Protein AF-A0A7X7B3P4-F1 (afdb_monomer_lite)

Secondary structure (DSSP, 8-state):
---GGGSPP-HHHHHHH--HHHHHHHTTS-HHHHHHHHHHHHHHHHHHHHH-SS--HHHHHHHHHHHHHTTGGGGTS---HHHHHHHHHHHHHHTT---GGGGSHHHHHHHHHHHHHHHHHHHTTTTTT-HHHHHHHHHTTS-HHHHTTTS---HHHHHHHHHHHHHHHH-

Foldseek 3Di:
DDDLPPDDQPVVLCVVQHDPVLVVQLVLADSSVLVLLSQLLVQLLVVCVVPPPDDDPVVSSLLSSLSNLLQSLCSVPVDDPVLVVVVVVVCVVQVPDDDPCCPPVSVCSVQCSLVSSLVVCVVVCVPVVDPVSSVLSNCLVDDLVVSCVVDPDDPVSSVSSVSSNVSSVVD

pLDDT: mean 83.54, std 18.02, range [37.28, 98.38]

Structure (mmCIF, N/CA/C/O backbone):
data_AF-A0A7X7B3P4-F1
#
_entry.id   AF-A0A7X7B3P4-F1
#
loop_
_atom_site.group_PDB
_atom_site.id
_atom_site.type_symbol
_atom_site.label_atom_id
_atom_site.label_alt_id
_atom_site.label_comp_id
_atom_site.label_asym_id
_atom_site.label_entity_id
_atom_site.label_seq_id
_atom_site.pdbx_PDB_ins_code
_atom_site.Cartn_x
_atom_site.Cartn_y
_atom_site.Cartn_z
_atom_site.occupancy
_atom_site.B_iso_or_equiv
_atom_site.auth_seq_id
_atom_site.auth_comp_id
_atom_site.auth_asym_id
_atom_site.auth_atom_id
_atom_site.pdbx_PDB_model_num
ATOM 1 N N . MET A 1 1 ? 17.533 -15.229 9.758 1.00 37.28 1 MET A N 1
ATOM 2 C CA . MET A 1 1 ? 16.346 -15.585 8.951 1.00 37.28 1 MET A CA 1
ATOM 3 C C . MET A 1 1 ? 15.299 -16.173 9.892 1.00 37.28 1 MET A C 1
ATOM 5 O O . MET A 1 1 ? 15.258 -17.379 10.093 1.00 37.28 1 MET A O 1
ATOM 9 N N . VAL A 1 2 ? 14.534 -15.322 10.581 1.00 40.44 2 VAL A N 1
ATOM 10 C CA . VAL A 1 2 ? 13.534 -15.779 11.559 1.00 40.44 2 VAL A CA 1
ATOM 11 C C . VAL A 1 2 ? 12.220 -16.017 10.818 1.00 40.44 2 VAL A C 1
ATOM 13 O O . VAL A 1 2 ? 11.491 -15.086 10.518 1.00 40.44 2 VAL A O 1
ATOM 16 N N . SER A 1 3 ? 11.985 -17.272 10.435 1.00 40.34 3 SER A N 1
ATOM 17 C CA . SER A 1 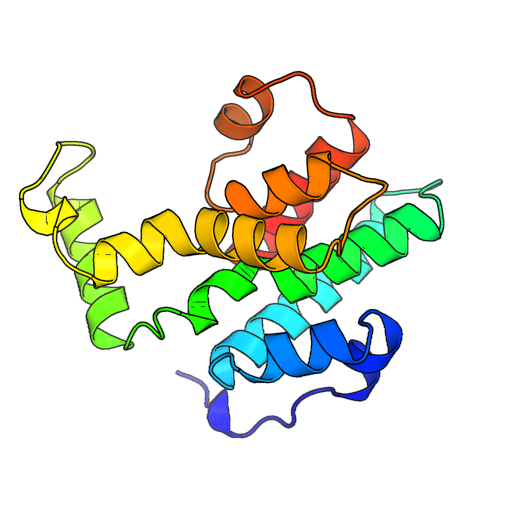3 ? 10.709 -17.994 10.559 1.00 40.34 3 SER A CA 1
ATOM 18 C C . SER A 1 3 ? 9.381 -17.188 10.493 1.00 40.34 3 SER A C 1
ATOM 20 O O . SER A 1 3 ? 8.491 -17.387 11.322 1.00 40.34 3 SER A O 1
ATOM 22 N N . TYR A 1 4 ? 9.170 -16.337 9.482 1.00 48.56 4 TYR A N 1
ATOM 23 C CA . TYR A 1 4 ? 7.862 -15.692 9.241 1.00 48.56 4 TYR A CA 1
ATOM 24 C C . TYR A 1 4 ? 6.739 -16.698 8.916 1.00 48.56 4 TYR A C 1
ATOM 26 O O . TYR A 1 4 ? 5.559 -16.403 9.093 1.00 48.56 4 TYR A O 1
ATOM 34 N N . ASN A 1 5 ? 7.091 -17.922 8.508 1.00 48.78 5 ASN A N 1
ATOM 35 C CA . ASN A 1 5 ? 6.136 -18.954 8.094 1.00 48.78 5 ASN A CA 1
ATOM 36 C C . ASN A 1 5 ? 5.188 -19.446 9.208 1.00 48.78 5 ASN A C 1
ATOM 38 O O . ASN A 1 5 ? 4.143 -20.022 8.891 1.00 48.78 5 ASN A O 1
ATOM 42 N N . PHE A 1 6 ? 5.493 -19.194 10.486 1.00 52.06 6 PHE A N 1
ATOM 43 C CA . PHE A 1 6 ? 4.760 -19.775 11.622 1.00 52.06 6 PHE A CA 1
ATOM 44 C C . PHE A 1 6 ? 3.834 -18.805 12.371 1.00 52.06 6 PHE A C 1
ATOM 46 O O . PHE A 1 6 ? 3.061 -19.252 13.215 1.00 52.06 6 PHE A O 1
ATOM 53 N N . LYS A 1 7 ? 3.843 -17.500 12.063 1.00 62.47 7 LYS A N 1
ATOM 54 C CA . LYS A 1 7 ? 2.936 -16.540 12.715 1.00 62.47 7 LYS A CA 1
ATOM 55 C C . LYS A 1 7 ? 1.540 -16.620 12.081 1.00 62.47 7 LYS A C 1
ATOM 57 O O . LYS A 1 7 ? 1.417 -16.759 10.859 1.00 62.47 7 LYS A O 1
ATOM 62 N N . SER A 1 8 ? 0.492 -16.586 12.902 1.00 74.00 8 SER A N 1
ATOM 63 C CA . SER A 1 8 ? -0.890 -16.521 12.416 1.00 74.00 8 SER A CA 1
ATOM 64 C C . SER A 1 8 ? -1.145 -15.179 11.722 1.00 74.00 8 SER A C 1
ATOM 66 O O . SER A 1 8 ? -0.579 -14.150 12.098 1.00 74.00 8 SER A O 1
ATOM 68 N N . ILE A 1 9 ? -1.963 -15.203 10.668 1.00 80.50 9 ILE A N 1
ATOM 69 C CA . ILE A 1 9 ? -2.430 -13.989 9.991 1.00 80.50 9 ILE A CA 1
ATOM 70 C C . ILE A 1 9 ? -3.431 -13.296 10.920 1.00 80.50 9 ILE A C 1
ATOM 72 O O . ILE A 1 9 ? -4.309 -13.946 11.487 1.00 80.50 9 ILE A O 1
ATOM 76 N N . ASP A 1 10 ? -3.300 -11.981 11.084 1.00 87.56 10 ASP A N 1
ATOM 77 C CA . ASP A 1 10 ? -4.220 -11.181 11.895 1.00 87.56 10 ASP A CA 1
ATOM 78 C C . ASP A 1 10 ? -5.467 -10.805 11.083 1.00 87.56 10 ASP A C 1
ATOM 80 O O . ASP A 1 10 ? -5.618 -9.677 10.616 1.00 87.56 10 ASP A O 1
ATOM 84 N N . ILE A 1 11 ? -6.347 -11.787 10.886 1.00 87.31 11 ILE A N 1
ATOM 85 C CA . ILE A 1 11 ? -7.577 -11.641 10.093 1.00 87.31 11 ILE A CA 1
ATOM 86 C C . ILE A 1 11 ? -8.472 -10.521 10.638 1.00 87.31 11 ILE A C 1
ATOM 88 O O . ILE A 1 11 ? -8.996 -9.727 9.863 1.00 87.31 11 ILE A O 1
ATOM 92 N N . LYS A 1 12 ? -8.557 -10.366 11.967 1.00 93.00 12 LYS A N 1
ATOM 93 C CA . LYS A 1 12 ? -9.354 -9.301 12.599 1.00 93.00 12 LYS A CA 1
ATOM 94 C C . LYS A 1 12 ? -8.882 -7.906 12.198 1.00 93.00 12 LYS A C 1
ATOM 96 O O . LYS A 1 12 ? -9.684 -6.977 12.122 1.00 93.00 12 LYS A O 1
ATOM 101 N N . PHE A 1 13 ? -7.579 -7.736 11.970 1.00 95.88 13 PHE A N 1
ATOM 102 C CA . PHE A 1 13 ? -7.049 -6.474 11.472 1.00 95.88 13 PHE A CA 1
ATOM 103 C C . PHE A 1 13 ? -7.473 -6.220 10.021 1.00 95.88 13 PHE A C 1
ATOM 105 O O . PHE A 1 13 ? -7.847 -5.096 9.707 1.00 95.88 13 PHE A O 1
ATOM 112 N N . LEU A 1 14 ? -7.480 -7.244 9.162 1.00 96.25 14 LEU A N 1
ATOM 113 C CA . LEU A 1 14 ? -7.955 -7.116 7.779 1.00 96.25 14 LEU A CA 1
ATOM 114 C C . LEU A 1 14 ? -9.440 -6.742 7.734 1.00 96.25 14 LEU A C 1
ATOM 116 O O . LEU A 1 14 ? -9.797 -5.743 7.119 1.00 96.25 14 LEU A O 1
ATOM 120 N N . GLU A 1 15 ? -10.284 -7.482 8.456 1.00 95.88 15 GLU A N 1
ATOM 121 C CA . GLU A 1 15 ? -11.742 -7.279 8.517 1.00 95.88 15 GLU A CA 1
ATOM 122 C C . GLU A 1 15 ? -12.149 -5.892 9.020 1.00 95.88 15 GLU A C 1
ATOM 124 O O . GLU A 1 15 ? -13.241 -5.412 8.724 1.00 95.88 15 GLU A O 1
ATOM 129 N N . LYS A 1 16 ? -11.269 -5.223 9.771 1.00 96.81 16 LYS A N 1
ATOM 130 C CA . LYS A 1 16 ? -11.514 -3.867 10.258 1.00 96.81 16 LYS A CA 1
ATOM 131 C C . LYS A 1 16 ? -11.413 -2.801 9.163 1.00 96.81 16 LYS A C 1
ATOM 133 O O . LYS A 1 16 ? -12.082 -1.778 9.276 1.00 96.81 16 LYS A O 1
ATOM 138 N N . PHE A 1 17 ? -10.558 -3.004 8.161 1.00 97.50 17 PHE A N 1
ATOM 139 C CA . PHE A 1 17 ? -10.200 -1.971 7.177 1.00 97.50 17 PHE A CA 1
ATOM 140 C C . PHE A 1 17 ? -10.550 -2.350 5.736 1.00 97.50 17 PHE A C 1
ATOM 142 O O . PHE A 1 17 ? -10.643 -1.473 4.876 1.00 97.50 17 PHE A O 1
ATOM 149 N N . LEU A 1 18 ? -10.729 -3.640 5.462 1.00 97.62 18 LEU A N 1
ATOM 150 C CA . LEU A 1 18 ? -10.978 -4.175 4.133 1.00 97.62 18 LEU A CA 1
ATOM 151 C C . LEU A 1 18 ? -12.406 -4.708 4.014 1.00 97.62 18 LEU A C 1
ATOM 153 O O . LEU A 1 18 ? -12.964 -5.312 4.927 1.00 97.62 18 LEU A O 1
ATOM 157 N N . THR A 1 19 ? -12.982 -4.516 2.836 1.00 95.94 19 THR A N 1
ATOM 158 C CA . THR A 1 19 ? -14.208 -5.187 2.401 1.00 95.94 19 T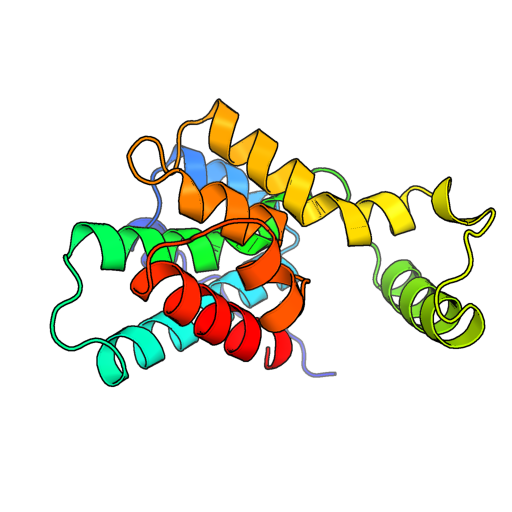HR A CA 1
ATOM 159 C C . THR A 1 19 ? -13.936 -6.658 2.097 1.00 95.94 19 THR A C 1
ATOM 161 O O . THR A 1 19 ? -12.804 -7.052 1.824 1.00 95.94 19 THR A O 1
ATOM 164 N N . GLN A 1 20 ? -14.987 -7.476 2.039 1.00 94.19 20 GLN A N 1
ATOM 165 C CA . GLN A 1 20 ? -14.853 -8.901 1.711 1.00 94.19 20 GLN A CA 1
ATOM 166 C C . GLN A 1 20 ? -14.183 -9.148 0.347 1.00 94.19 20 GLN A C 1
ATOM 168 O O . GLN A 1 20 ? -13.373 -10.060 0.212 1.00 94.19 20 GLN A O 1
ATOM 173 N N . SER A 1 21 ? -14.446 -8.303 -0.656 1.00 92.62 21 SER A N 1
ATOM 174 C CA . SER A 1 21 ? -13.770 -8.383 -1.959 1.00 92.62 21 SER A CA 1
ATOM 175 C C . SER A 1 21 ? -12.275 -8.070 -1.880 1.00 92.62 21 SER A C 1
ATOM 177 O O . SER A 1 21 ? -11.482 -8.698 -2.575 1.00 92.62 21 SER A O 1
ATOM 179 N N . GLU A 1 22 ? -11.880 -7.115 -1.038 1.00 96.69 22 GLU A N 1
ATOM 180 C CA . GLU A 1 22 ? -10.474 -6.748 -0.837 1.00 96.69 22 GLU A CA 1
ATOM 181 C C . GLU A 1 22 ? -9.735 -7.822 -0.026 1.00 96.69 22 GLU A C 1
ATOM 183 O O . GLU A 1 22 ? -8.599 -8.156 -0.359 1.00 96.69 22 GLU A O 1
ATOM 188 N N . ILE A 1 23 ? -10.396 -8.423 0.972 1.00 96.12 23 ILE A N 1
ATOM 189 C CA . ILE A 1 23 ? -9.871 -9.568 1.733 1.00 96.12 23 ILE A CA 1
ATOM 190 C C . ILE A 1 23 ? -9.639 -10.758 0.800 1.00 96.12 23 ILE A C 1
ATOM 192 O O . ILE A 1 23 ? -8.534 -11.289 0.733 1.00 96.12 23 ILE A O 1
ATOM 196 N N . TYR A 1 24 ? -10.636 -11.111 -0.012 1.00 93.38 24 TYR A N 1
ATOM 197 C CA . TYR A 1 24 ? -10.507 -12.197 -0.984 1.00 93.38 24 TYR A CA 1
ATOM 198 C C . TYR A 1 24 ? -9.341 -11.990 -1.969 1.00 93.38 24 TYR A C 1
ATOM 200 O O . TYR A 1 24 ? -8.750 -12.954 -2.459 1.00 93.38 24 TYR A O 1
ATOM 208 N N . LEU A 1 25 ? -8.997 -10.739 -2.288 1.00 92.94 25 LEU A N 1
ATOM 209 C CA . LEU A 1 25 ? -7.848 -10.428 -3.135 1.00 92.94 25 LEU A CA 1
ATOM 210 C C . LEU A 1 25 ? -6.524 -10.528 -2.380 1.00 92.94 25 LEU A C 1
ATOM 212 O O . LEU A 1 25 ? -5.606 -11.181 -2.875 1.00 92.94 25 LEU A O 1
ATOM 216 N N . ILE A 1 26 ? -6.410 -9.902 -1.207 1.00 94.88 26 ILE A N 1
ATOM 217 C CA . ILE A 1 26 ? -5.148 -9.856 -0.456 1.00 94.88 26 ILE A CA 1
ATOM 218 C C . ILE A 1 26 ? -4.727 -11.243 0.049 1.00 94.88 26 ILE A C 1
ATOM 220 O O . ILE A 1 26 ? -3.537 -11.538 0.123 1.00 94.88 26 ILE A O 1
ATOM 224 N N . GLU A 1 27 ? -5.682 -12.142 0.299 1.00 93.56 27 GLU A N 1
ATOM 225 C CA . GLU A 1 27 ? -5.414 -13.538 0.670 1.00 93.56 27 GLU A CA 1
ATOM 226 C C . GLU A 1 27 ? -4.762 -14.365 -0.450 1.00 93.56 27 GLU A C 1
ATOM 228 O O . GLU A 1 27 ? -4.221 -15.438 -0.185 1.00 93.56 27 GLU A O 1
ATOM 233 N N . LYS A 1 28 ? -4.748 -13.862 -1.693 1.00 92.38 28 LYS A N 1
ATOM 234 C CA . LYS A 1 28 ? -4.017 -14.486 -2.809 1.00 92.38 28 LYS A CA 1
ATOM 235 C C . LYS A 1 28 ? -2.514 -14.208 -2.769 1.00 92.38 28 LYS A C 1
ATOM 237 O O . LYS A 1 28 ? -1.765 -14.841 -3.514 1.00 92.38 28 LYS A O 1
ATOM 242 N N . LEU A 1 29 ? -2.055 -13.270 -1.936 1.00 91.38 29 LEU A N 1
ATOM 243 C CA . LEU A 1 29 ? -0.628 -13.039 -1.725 1.00 91.38 29 LEU A CA 1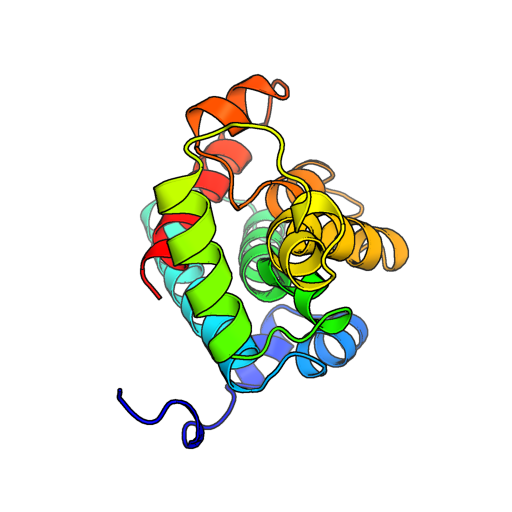
ATOM 244 C C . LEU A 1 29 ? 0.025 -14.255 -1.060 1.00 91.38 29 LEU A C 1
ATOM 246 O O . LEU A 1 29 ? -0.603 -15.027 -0.332 1.00 91.38 29 LEU A O 1
ATOM 250 N N . LYS A 1 30 ? 1.342 -14.398 -1.243 1.00 90.19 30 LYS A N 1
ATOM 251 C CA . LYS A 1 30 ? 2.113 -15.345 -0.426 1.00 90.19 30 LYS A CA 1
ATOM 252 C C . LYS A 1 30 ? 1.939 -14.983 1.045 1.00 90.19 30 LYS A C 1
ATOM 254 O O . LYS A 1 30 ? 1.982 -13.809 1.399 1.00 90.19 30 LYS A O 1
ATOM 259 N N . LYS A 1 31 ? 1.860 -15.989 1.922 1.00 89.06 31 LYS A N 1
ATOM 260 C CA . LYS A 1 31 ? 1.697 -15.787 3.374 1.00 89.06 31 LYS A CA 1
ATOM 261 C C . LYS A 1 31 ? 2.699 -14.782 3.961 1.00 89.06 31 LYS A C 1
ATOM 263 O O . LYS A 1 31 ? 2.327 -13.981 4.810 1.00 89.06 31 LYS A O 1
ATOM 268 N N . SER A 1 32 ? 3.953 -14.813 3.505 1.00 87.81 32 SER A N 1
ATOM 269 C CA . SER A 1 32 ? 4.988 -13.864 3.931 1.00 87.81 32 SER A CA 1
ATOM 270 C C . SER A 1 32 ? 4.694 -12.424 3.508 1.00 87.81 32 SER A C 1
ATOM 272 O O . SER A 1 32 ? 4.956 -11.512 4.278 1.00 87.81 32 SER A O 1
ATOM 274 N N . GLU A 1 33 ? 4.141 -12.218 2.312 1.00 91.06 33 GLU A N 1
ATOM 275 C CA . GLU A 1 33 ? 3.803 -10.885 1.800 1.00 91.06 33 GLU A CA 1
ATOM 276 C C . GLU A 1 33 ? 2.525 -10.350 2.434 1.00 91.06 33 GLU A C 1
ATOM 278 O O . GLU A 1 33 ? 2.496 -9.205 2.857 1.00 91.06 33 GLU A O 1
ATOM 283 N N . LEU A 1 34 ? 1.517 -11.201 2.641 1.00 94.00 34 LEU A N 1
ATOM 284 C CA . LEU A 1 34 ? 0.352 -10.821 3.437 1.00 94.00 34 LEU A CA 1
ATOM 285 C C . LEU A 1 34 ? 0.760 -10.401 4.859 1.00 94.00 34 LEU A C 1
ATOM 287 O O . LEU A 1 34 ? 0.248 -9.424 5.401 1.00 94.00 34 LEU A O 1
ATOM 291 N N . HIS A 1 35 ? 1.705 -11.121 5.470 1.00 93.44 35 HIS A N 1
ATOM 292 C CA . HIS A 1 35 ? 2.217 -10.746 6.783 1.00 93.44 35 HIS A CA 1
ATOM 293 C C . HIS A 1 35 ? 2.967 -9.409 6.755 1.00 93.44 35 HIS A C 1
ATOM 295 O O . HIS A 1 35 ? 2.744 -8.583 7.639 1.00 93.44 35 HIS A O 1
ATOM 301 N N . HIS A 1 36 ? 3.809 -9.191 5.740 1.00 93.75 36 HIS A N 1
ATOM 302 C CA . HIS A 1 36 ? 4.491 -7.918 5.492 1.00 93.75 36 HIS A CA 1
ATOM 303 C C . HIS A 1 36 ? 3.494 -6.762 5.413 1.00 93.75 36 HIS A C 1
ATOM 305 O O . HIS A 1 36 ? 3.558 -5.841 6.223 1.00 93.75 36 HIS A O 1
ATOM 311 N N . SER A 1 37 ? 2.489 -6.864 4.540 1.00 96.06 37 SER A N 1
ATOM 312 C CA . SER A 1 37 ? 1.476 -5.821 4.370 1.00 96.06 37 SER A CA 1
ATOM 313 C C . SER A 1 37 ? 0.718 -5.513 5.667 1.00 96.06 37 SER A C 1
ATOM 315 O O . SER A 1 37 ? 0.435 -4.351 5.954 1.00 96.06 37 SER A O 1
ATOM 317 N N . ILE A 1 38 ? 0.430 -6.523 6.499 1.00 96.75 38 ILE A N 1
ATOM 318 C CA . ILE A 1 38 ? -0.201 -6.318 7.815 1.00 96.75 38 ILE A CA 1
ATOM 319 C C . ILE A 1 38 ? 0.722 -5.557 8.775 1.00 96.75 38 ILE A C 1
ATOM 321 O O . ILE A 1 38 ? 0.243 -4.694 9.512 1.00 96.75 38 ILE A O 1
ATOM 325 N N . LEU A 1 39 ? 2.020 -5.872 8.809 1.00 95.75 39 LEU A N 1
ATOM 326 C CA . LEU A 1 39 ? 2.979 -5.168 9.665 1.00 95.75 39 LEU A CA 1
ATOM 327 C C . LEU A 1 39 ? 3.162 -3.718 9.222 1.00 95.75 39 LEU A C 1
ATOM 329 O O . LEU A 1 39 ? 3.012 -2.822 10.053 1.00 95.75 39 LEU A O 1
ATOM 333 N N . VAL A 1 40 ? 3.361 -3.491 7.921 1.00 97.31 40 VAL A N 1
ATOM 334 C CA . VAL A 1 40 ? 3.437 -2.147 7.333 1.00 97.31 40 VAL A CA 1
ATOM 335 C C . VAL A 1 40 ? 2.188 -1.349 7.693 1.00 97.31 40 VAL A C 1
ATOM 337 O O . VAL A 1 40 ? 2.296 -0.259 8.243 1.00 97.31 40 VAL A O 1
ATOM 340 N N . ALA A 1 41 ? 0.989 -1.902 7.494 1.00 98.12 41 ALA A N 1
ATOM 341 C CA . ALA A 1 41 ? -0.255 -1.205 7.814 1.00 98.12 41 ALA A CA 1
ATOM 342 C C . ALA A 1 41 ? -0.432 -0.903 9.312 1.00 98.12 41 ALA A C 1
ATOM 344 O O . ALA A 1 41 ? -1.011 0.124 9.676 1.00 98.12 41 ALA A O 1
ATOM 345 N N . LYS A 1 42 ? 0.061 -1.772 10.201 1.00 97.50 42 LYS A N 1
ATOM 346 C CA . LYS A 1 42 ? 0.046 -1.524 11.650 1.00 97.50 42 LYS A CA 1
ATOM 347 C C . LYS A 1 42 ? 1.004 -0.413 12.056 1.00 97.50 42 LYS A C 1
ATOM 349 O O . LYS A 1 42 ? 0.628 0.391 12.910 1.00 97.50 42 LYS A O 1
ATOM 354 N N . ASP A 1 43 ? 2.194 -0.366 11.470 1.00 97.62 43 ASP A N 1
ATOM 355 C CA . ASP A 1 43 ? 3.163 0.693 11.746 1.00 97.62 43 ASP A CA 1
ATOM 356 C C . ASP A 1 43 ? 2.694 2.027 11.145 1.00 97.62 43 ASP A C 1
ATOM 358 O O . ASP A 1 43 ? 2.618 3.024 11.863 1.00 97.62 43 ASP A O 1
ATOM 362 N N . VAL A 1 44 ? 2.204 2.020 9.899 1.00 98.12 44 VAL A N 1
ATOM 363 C CA . VAL A 1 44 ? 1.533 3.169 9.266 1.00 98.12 44 VAL A CA 1
ATOM 364 C C . VAL A 1 44 ? 0.413 3.691 10.161 1.00 98.12 44 VAL A C 1
ATOM 366 O O . VAL A 1 44 ? 0.358 4.881 10.441 1.00 98.12 44 VAL A O 1
ATOM 369 N N . LYS A 1 45 ? -0.458 2.821 10.686 1.00 97.94 45 LYS A N 1
ATOM 370 C CA . LYS A 1 45 ? -1.530 3.225 11.606 1.00 97.94 45 LYS A CA 1
ATOM 371 C C . LYS A 1 45 ? -1.002 3.952 12.851 1.00 97.94 45 LYS A C 1
ATOM 373 O O . LYS A 1 45 ? -1.648 4.885 13.327 1.00 97.94 45 LYS A O 1
ATOM 378 N N . GLN A 1 46 ? 0.131 3.521 13.406 1.00 97.00 46 GLN A N 1
ATOM 379 C CA . GLN A 1 46 ? 0.749 4.201 14.548 1.00 97.00 46 GLN A CA 1
ATOM 380 C C . GLN A 1 46 ? 1.304 5.568 14.153 1.00 97.00 46 GLN A C 1
ATOM 382 O O . GLN A 1 46 ? 1.117 6.528 14.898 1.00 97.00 46 GLN A O 1
ATOM 387 N N . ASP A 1 47 ? 1.94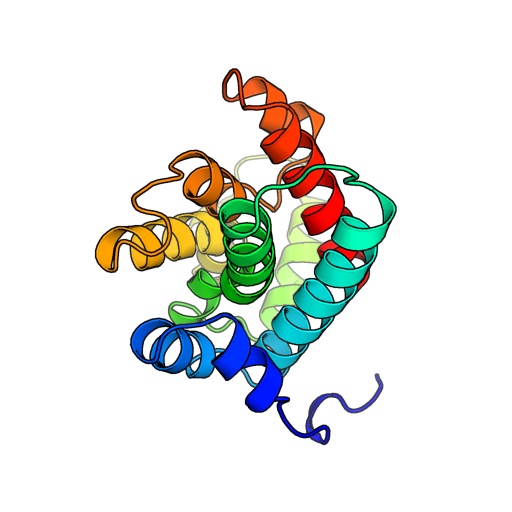6 5.666 12.993 1.00 97.06 47 ASP A N 1
ATOM 388 C CA . ASP A 1 47 ? 2.510 6.922 12.509 1.00 97.06 47 ASP A CA 1
ATOM 389 C C . ASP A 1 47 ? 1.424 7.912 12.095 1.00 97.06 47 ASP A C 1
ATOM 391 O O . ASP A 1 47 ? 1.558 9.097 12.388 1.00 97.06 47 ASP A O 1
ATOM 395 N N . LEU A 1 48 ? 0.307 7.455 11.527 1.00 96.38 48 LEU A N 1
ATOM 396 C CA . LEU A 1 48 ? -0.854 8.307 11.267 1.00 96.38 48 LEU A CA 1
ATOM 397 C C . LEU A 1 48 ? -1.365 8.949 12.561 1.00 96.38 48 LEU A C 1
ATOM 399 O O . LEU A 1 48 ? -1.545 10.159 12.607 1.00 96.38 48 LEU A O 1
ATOM 403 N N . ASN A 1 49 ? -1.508 8.162 13.632 1.00 94.44 49 ASN A N 1
ATOM 404 C CA . ASN A 1 49 ? -1.961 8.664 14.934 1.00 94.44 49 ASN A CA 1
ATOM 405 C C . ASN A 1 49 ? -0.997 9.677 15.580 1.00 94.44 49 ASN A C 1
ATOM 407 O O . ASN A 1 49 ? -1.417 10.434 16.446 1.00 94.44 49 ASN A O 1
ATOM 411 N N . LYS A 1 50 ? 0.295 9.640 15.232 1.00 93.88 50 LYS A N 1
ATOM 412 C CA . LYS A 1 50 ? 1.316 10.546 15.785 1.00 93.88 50 LYS A CA 1
ATOM 413 C C . LYS A 1 50 ? 1.520 11.795 14.939 1.00 93.88 50 LYS A C 1
ATOM 415 O O . LYS A 1 50 ? 1.925 12.821 15.467 1.00 93.88 50 LYS A O 1
ATOM 420 N N . ASN A 1 51 ? 1.337 11.672 13.626 1.00 90.62 51 ASN A N 1
ATOM 421 C CA . ASN A 1 51 ? 1.740 12.690 12.665 1.00 90.62 51 ASN A CA 1
ATOM 422 C C . ASN A 1 51 ? 0.554 13.447 12.058 1.00 90.62 51 ASN A C 1
ATOM 424 O O . ASN A 1 51 ? 0.782 14.437 11.364 1.00 90.62 51 ASN A O 1
ATOM 428 N N . PHE A 1 52 ? -0.688 13.014 12.271 1.00 90.69 52 PHE A N 1
ATOM 429 C CA . PHE A 1 52 ? -1.871 13.725 11.796 1.00 90.69 52 PHE A CA 1
ATOM 430 C C . PHE A 1 52 ? -2.800 14.074 12.956 1.00 90.69 52 PHE A C 1
ATOM 432 O O . PHE A 1 52 ? -3.354 13.183 13.592 1.00 90.69 52 PHE A O 1
ATOM 439 N N . ASP A 1 53 ? -3.032 15.371 13.162 1.00 82.94 53 ASP A N 1
ATOM 440 C CA . ASP A 1 53 ? -3.924 15.855 14.222 1.00 82.94 53 ASP A CA 1
ATOM 441 C C . ASP A 1 53 ? -5.403 15.869 13.793 1.00 82.94 53 ASP A C 1
ATOM 443 O O . ASP A 1 53 ? -6.286 15.676 14.621 1.00 82.94 53 ASP A O 1
ATOM 447 N N . ASN A 1 54 ? -5.687 16.065 12.496 1.00 85.88 54 ASN A N 1
ATOM 448 C CA . ASN A 1 54 ? -7.044 16.300 11.972 1.00 85.88 54 ASN A CA 1
ATOM 449 C C . ASN A 1 54 ? -7.376 15.473 10.715 1.00 85.88 54 ASN A C 1
ATOM 451 O O . ASN A 1 54 ? -8.096 15.937 9.828 1.00 85.88 54 ASN A O 1
ATOM 455 N N . LEU A 1 55 ? -6.848 14.252 10.600 1.00 91.50 55 LEU A N 1
ATOM 456 C CA . LEU A 1 55 ? -7.192 13.389 9.469 1.00 91.50 55 LEU A CA 1
ATOM 457 C C . LEU A 1 55 ? -8.662 12.961 9.567 1.00 91.50 55 LEU A C 1
ATOM 459 O O . LEU A 1 55 ? -9.099 12.453 10.601 1.00 91.50 55 LEU A O 1
ATOM 463 N N . SER A 1 56 ? -9.429 13.134 8.487 1.00 92.88 56 SER A N 1
ATOM 464 C CA . SER A 1 56 ? -10.804 12.631 8.447 1.00 92.88 56 SER A CA 1
ATOM 465 C C . SER A 1 56 ? -10.817 11.117 8.674 1.00 92.88 56 SER A C 1
ATOM 467 O O . SER A 1 56 ? -9.898 10.406 8.257 1.00 92.88 56 SER A O 1
ATOM 469 N N . ASN A 1 57 ? -11.874 10.599 9.310 1.00 93.25 57 ASN A N 1
ATOM 470 C CA . ASN A 1 57 ? -11.994 9.154 9.512 1.00 93.25 57 ASN A CA 1
ATOM 471 C C . ASN A 1 57 ? -11.934 8.405 8.170 1.00 93.25 57 ASN A C 1
ATOM 473 O O . ASN A 1 57 ? -11.308 7.359 8.086 1.00 93.25 57 ASN A O 1
ATOM 477 N N . GLU A 1 58 ? -12.511 8.959 7.105 1.00 93.62 58 GLU A N 1
ATOM 478 C CA . GLU A 1 58 ? -12.433 8.373 5.767 1.00 93.62 58 GLU A CA 1
ATOM 479 C C . GLU A 1 58 ? -10.992 8.267 5.246 1.00 93.62 58 GLU A C 1
ATOM 481 O O . GLU A 1 58 ? -10.567 7.178 4.857 1.00 93.62 58 GLU A O 1
ATOM 486 N N . ASN A 1 59 ? -10.205 9.349 5.298 1.00 94.69 59 ASN A N 1
ATOM 487 C CA . ASN A 1 59 ? -8.806 9.309 4.867 1.00 94.69 59 ASN A CA 1
ATOM 488 C C . ASN A 1 59 ? -7.976 8.372 5.746 1.00 94.69 59 ASN A C 1
ATOM 490 O O . ASN A 1 59 ? -7.162 7.612 5.231 1.00 94.69 59 ASN A O 1
ATOM 494 N N . TYR A 1 60 ? -8.231 8.352 7.054 1.00 96.06 60 TYR A N 1
ATOM 495 C CA . TYR A 1 60 ? -7.581 7.424 7.974 1.00 96.06 60 TYR A CA 1
ATOM 496 C C . TYR A 1 60 ? -7.821 5.959 7.583 1.00 96.06 60 TYR A C 1
ATOM 498 O O . TYR A 1 60 ? -6.874 5.174 7.493 1.00 96.06 60 TYR A O 1
ATOM 506 N N . GLN A 1 61 ? -9.076 5.590 7.303 1.00 96.75 61 GLN A N 1
ATOM 507 C CA . GLN A 1 61 ? -9.421 4.243 6.839 1.00 96.75 61 GLN A CA 1
ATOM 508 C C . GLN A 1 61 ? -8.768 3.942 5.484 1.00 96.75 61 GLN A C 1
ATOM 510 O O . GLN A 1 61 ? -8.168 2.880 5.314 1.00 96.75 61 GLN A O 1
ATOM 515 N N . ASN A 1 62 ? -8.828 4.885 4.539 1.00 97.62 62 ASN A N 1
ATOM 516 C CA . ASN A 1 62 ? -8.270 4.718 3.200 1.00 97.62 62 ASN A CA 1
ATOM 517 C C . ASN A 1 62 ? -6.738 4.592 3.202 1.00 97.62 62 ASN A C 1
ATOM 519 O O . ASN A 1 62 ? -6.202 3.807 2.426 1.00 97.62 62 ASN A O 1
ATOM 523 N N . TYR A 1 63 ? -6.028 5.282 4.093 1.00 98.12 63 TYR A N 1
ATOM 524 C CA . TYR A 1 63 ? -4.570 5.185 4.219 1.00 98.12 63 TYR A CA 1
ATOM 525 C C . TYR A 1 63 ? -4.127 3.840 4.793 1.00 98.12 63 TYR A C 1
ATOM 527 O O . TYR A 1 63 ? -3.205 3.213 4.272 1.00 98.12 63 TYR A O 1
ATOM 535 N N . ILE A 1 64 ? -4.820 3.333 5.815 1.00 98.12 64 ILE A N 1
ATOM 536 C CA . ILE A 1 64 ? -4.532 1.998 6.360 1.00 98.12 64 ILE A CA 1
ATOM 537 C C . ILE A 1 64 ? -4.870 0.920 5.327 1.00 98.12 64 ILE A C 1
ATOM 539 O O . ILE A 1 64 ? -4.100 -0.021 5.133 1.00 98.12 64 ILE A O 1
ATOM 543 N N . LYS A 1 65 ? -5.986 1.086 4.612 1.00 98.31 65 LYS A N 1
ATOM 544 C CA . LYS A 1 65 ? -6.363 0.228 3.489 1.00 98.31 65 LYS A CA 1
ATOM 545 C C . LYS A 1 65 ? -5.303 0.240 2.381 1.00 98.31 65 LYS A C 1
ATOM 547 O O . LYS A 1 65 ? -4.909 -0.825 1.913 1.00 98.31 65 LYS A O 1
ATOM 552 N N . ALA A 1 66 ? -4.813 1.412 1.983 1.00 98.25 66 ALA A N 1
ATOM 553 C CA . ALA A 1 66 ? -3.748 1.546 0.993 1.00 98.25 66 ALA A CA 1
ATOM 554 C C . ALA A 1 66 ? -2.454 0.871 1.457 1.00 98.25 66 ALA A C 1
ATOM 556 O O . ALA A 1 66 ? -1.838 0.153 0.677 1.00 98.25 66 ALA A O 1
ATOM 557 N N . ALA A 1 67 ? -2.093 0.994 2.735 1.00 98.25 67 ALA A N 1
ATOM 558 C CA . ALA A 1 67 ? -0.946 0.286 3.296 1.00 98.25 67 ALA A CA 1
ATOM 559 C C . ALA A 1 67 ? -1.123 -1.243 3.291 1.00 98.25 67 ALA A C 1
ATOM 561 O O . ALA A 1 67 ? -0.169 -1.960 3.005 1.00 98.25 67 ALA A O 1
ATOM 562 N N . LEU A 1 68 ? -2.329 -1.765 3.538 1.00 98.38 68 LEU A N 1
ATOM 563 C CA . LEU A 1 68 ? -2.606 -3.202 3.405 1.00 98.38 68 LEU A CA 1
ATOM 564 C C . LEU A 1 68 ? -2.491 -3.680 1.951 1.00 98.38 68 LEU A C 1
ATOM 566 O O . LEU A 1 68 ? -2.032 -4.788 1.704 1.00 98.38 68 LEU A O 1
ATOM 570 N N . LEU A 1 69 ? -2.900 -2.858 0.987 1.00 97.81 69 LEU A N 1
ATOM 571 C CA . LEU A 1 69 ? -3.022 -3.259 -0.415 1.00 97.81 69 LEU A CA 1
ATOM 572 C C . LEU A 1 69 ? -1.862 -2.791 -1.311 1.00 97.81 69 LEU A C 1
ATOM 574 O O . LEU A 1 69 ? -1.899 -3.067 -2.507 1.00 97.81 69 LEU A O 1
ATOM 578 N N . HIS A 1 70 ? -0.838 -2.113 -0.779 1.00 96.38 70 HIS A N 1
ATOM 579 C CA . HIS A 1 70 ? 0.254 -1.532 -1.583 1.00 96.38 70 HIS A CA 1
ATOM 580 C C . HIS A 1 70 ? 0.964 -2.556 -2.476 1.00 96.38 70 HIS A C 1
ATOM 582 O O . HIS A 1 70 ? 1.281 -2.273 -3.630 1.00 96.38 70 HIS A O 1
ATOM 588 N N . ASP A 1 71 ? 1.098 -3.778 -1.969 1.00 94.25 71 ASP A N 1
ATOM 589 C CA . ASP A 1 71 ? 1.784 -4.888 -2.618 1.00 94.25 71 ASP A CA 1
ATOM 590 C C . ASP A 1 71 ? 0.857 -5.812 -3.429 1.00 94.25 71 ASP A C 1
ATOM 592 O O . ASP A 1 71 ? 1.296 -6.835 -3.959 1.00 94.25 71 ASP A O 1
ATOM 596 N N . ILE A 1 72 ? -0.433 -5.478 -3.568 1.00 94.88 72 ILE A N 1
ATOM 597 C CA . ILE A 1 72 ? -1.442 -6.392 -4.129 1.00 94.88 72 ILE A CA 1
ATOM 598 C C . ILE A 1 72 ? -1.133 -6.849 -5.560 1.00 94.88 72 ILE A C 1
ATOM 600 O O . ILE A 1 72 ? -1.527 -7.941 -5.955 1.00 94.88 72 ILE A O 1
ATOM 604 N N . GLY A 1 73 ? -0.376 -6.077 -6.344 1.00 90.12 73 GLY A N 1
ATOM 605 C CA . GLY A 1 73 ? 0.014 -6.501 -7.691 1.00 90.12 73 GLY A CA 1
ATOM 606 C C . GLY A 1 73 ? 0.944 -7.716 -7.732 1.00 90.12 73 GLY A C 1
ATOM 607 O O . GLY A 1 73 ? 1.124 -8.309 -8.795 1.00 90.12 73 GLY A O 1
ATOM 608 N N . LYS A 1 74 ? 1.505 -8.140 -6.594 1.00 88.00 74 LYS A N 1
ATOM 609 C CA . LYS A 1 74 ? 2.325 -9.353 -6.499 1.00 88.00 74 LYS A CA 1
ATOM 610 C C . LYS A 1 74 ? 1.512 -10.652 -6.600 1.00 88.00 74 LYS A C 1
ATOM 612 O O . LYS A 1 74 ? 2.108 -11.710 -6.796 1.00 88.00 74 LYS A O 1
ATOM 617 N N . ILE A 1 75 ? 0.172 -10.590 -6.560 1.00 86.38 75 ILE A N 1
ATOM 618 C CA . ILE A 1 75 ? -0.695 -11.764 -6.790 1.00 86.38 75 ILE A CA 1
ATOM 619 C C . ILE A 1 75 ? -0.573 -12.322 -8.217 1.00 86.38 75 ILE A C 1
ATOM 621 O O . ILE A 1 75 ? -0.692 -13.528 -8.412 1.00 86.38 75 ILE A O 1
ATOM 625 N N . GLU A 1 76 ? -0.318 -11.466 -9.213 1.00 75.38 76 GLU A N 1
ATOM 626 C CA . GLU A 1 76 ? -0.221 -11.873 -10.625 1.00 75.38 76 GLU A CA 1
ATOM 627 C C . GLU A 1 76 ? 1.118 -12.562 -10.927 1.00 75.38 76 GLU A C 1
ATOM 629 O O . GLU A 1 76 ? 1.209 -13.461 -11.767 1.00 75.38 76 GLU A O 1
ATOM 634 N N . HIS A 1 77 ? 2.180 -12.168 -10.220 1.00 66.81 77 HIS A N 1
AT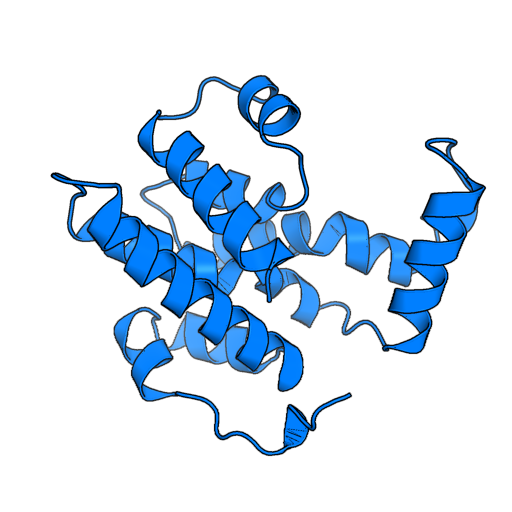OM 635 C CA . HIS A 1 77 ? 3.531 -12.689 -10.410 1.00 66.81 77 HIS A CA 1
ATOM 636 C C . HIS A 1 77 ? 4.207 -12.961 -9.056 1.00 66.81 77 HIS A C 1
ATOM 638 O O . HIS A 1 77 ? 5.009 -12.164 -8.578 1.00 66.81 77 HIS A O 1
ATOM 644 N N . PRO A 1 78 ? 3.917 -14.104 -8.417 1.00 58.66 78 PRO A N 1
ATOM 645 C CA . PRO A 1 78 ? 4.502 -14.456 -7.128 1.00 58.66 78 PRO A CA 1
ATOM 646 C C . PRO A 1 78 ? 6.019 -14.738 -7.223 1.00 58.66 78 PRO A C 1
ATOM 648 O O . PRO A 1 78 ? 6.445 -15.892 -7.290 1.00 58.66 78 PRO A O 1
ATOM 651 N N . ILE A 1 79 ? 6.848 -13.692 -7.140 1.00 57.91 79 ILE A N 1
ATOM 652 C CA . ILE A 1 79 ? 8.324 -13.726 -7.208 1.00 57.91 79 ILE A CA 1
ATOM 653 C C . ILE A 1 79 ? 8.918 -14.755 -6.240 1.00 57.91 79 ILE A C 1
ATOM 655 O O . ILE A 1 79 ? 8.660 -14.708 -5.033 1.00 57.91 79 ILE A O 1
ATOM 659 N N . ASN A 1 80 ? 9.747 -15.676 -6.726 1.00 55.19 80 ASN A N 1
ATOM 660 C CA . ASN A 1 80 ? 10.495 -16.593 -5.865 1.00 55.19 80 ASN A CA 1
ATOM 661 C C . ASN A 1 80 ? 11.698 -15.881 -5.204 1.00 55.19 80 ASN A C 1
ATOM 663 O O . ASN A 1 80 ? 12.277 -14.958 -5.772 1.00 55.19 80 ASN A O 1
ATOM 667 N N . ILE A 1 81 ? 12.113 -16.312 -4.008 1.00 51.53 81 ILE A N 1
ATOM 668 C CA . ILE A 1 81 ? 13.203 -15.688 -3.224 1.00 51.53 81 ILE A CA 1
ATOM 669 C C . ILE A 1 81 ? 14.510 -15.593 -4.032 1.00 51.53 81 ILE A C 1
ATOM 671 O O . ILE A 1 81 ? 15.232 -14.605 -3.918 1.00 51.53 81 ILE A O 1
ATOM 675 N N . PHE A 1 82 ? 14.776 -16.585 -4.886 1.00 45.66 82 PHE A N 1
ATOM 676 C CA . PHE A 1 82 ? 15.920 -16.603 -5.803 1.00 45.66 82 PHE A CA 1
ATOM 677 C C . PHE A 1 82 ? 15.836 -15.553 -6.904 1.00 45.66 82 PHE A C 1
ATOM 679 O O . PHE A 1 82 ? 16.848 -14.991 -7.308 1.00 45.66 82 PHE A O 1
ATOM 686 N N . GLU A 1 83 ? 14.633 -15.270 -7.388 1.00 54.28 83 GLU A N 1
ATOM 687 C CA . GLU A 1 83 ? 14.446 -14.229 -8.381 1.00 54.28 83 GLU A CA 1
ATOM 688 C C . GLU A 1 83 ? 14.727 -12.873 -7.715 1.00 54.28 83 GLU A C 1
ATOM 690 O O . GLU A 1 83 ? 15.585 -12.137 -8.200 1.00 54.28 83 GLU A O 1
ATOM 695 N N . LYS A 1 84 ? 14.152 -12.606 -6.523 1.00 56.09 84 LYS A N 1
ATOM 696 C CA . LYS A 1 84 ? 14.378 -11.368 -5.737 1.00 56.09 84 LYS A CA 1
ATOM 697 C C . LYS A 1 84 ? 15.866 -11.032 -5.586 1.00 56.09 84 LYS A C 1
ATOM 699 O O . LYS A 1 84 ? 16.256 -9.895 -5.840 1.00 56.09 84 LYS A O 1
ATOM 704 N N . SER A 1 85 ? 16.701 -12.002 -5.214 1.00 50.84 85 SER A N 1
ATOM 705 C CA . SER A 1 85 ? 18.147 -11.799 -5.056 1.00 50.84 85 SER A CA 1
ATOM 706 C C . SER A 1 85 ? 18.870 -11.534 -6.381 1.00 50.84 85 SER A C 1
ATOM 708 O O . SER A 1 85 ? 19.767 -10.688 -6.418 1.00 50.84 85 SER A O 1
ATOM 710 N N . ILE A 1 86 ? 18.449 -12.166 -7.480 1.00 57.12 86 ILE A N 1
ATOM 711 C CA . ILE A 1 86 ? 18.996 -11.904 -8.817 1.00 57.12 86 ILE A CA 1
ATOM 712 C C . ILE A 1 86 ? 18.684 -10.465 -9.273 1.00 57.12 86 ILE A C 1
ATOM 714 O O . ILE A 1 86 ? 19.589 -9.819 -9.800 1.00 57.12 86 ILE A O 1
ATOM 718 N N . ALA A 1 87 ? 17.491 -9.895 -9.013 1.00 59.09 87 ALA A N 1
ATOM 719 C CA . ALA A 1 87 ? 17.214 -8.486 -9.392 1.00 59.09 87 ALA A CA 1
ATOM 720 C C . ALA A 1 87 ? 18.162 -7.543 -8.692 1.00 59.09 87 ALA A C 1
ATOM 722 O O . ALA A 1 87 ? 18.670 -6.617 -9.315 1.00 59.09 87 ALA A O 1
ATOM 723 N N . THR A 1 88 ? 18.350 -7.729 -7.389 1.00 59.34 88 THR A N 1
ATOM 724 C CA . THR A 1 88 ? 19.127 -6.789 -6.587 1.00 59.34 88 THR A CA 1
ATOM 725 C C . THR A 1 88 ? 20.583 -6.777 -7.047 1.00 59.34 88 THR A C 1
ATOM 727 O O . THR A 1 88 ? 21.189 -5.710 -7.147 1.00 59.34 88 THR A O 1
ATOM 730 N N . ILE A 1 89 ? 21.123 -7.948 -7.403 1.00 58.53 89 ILE A N 1
ATOM 731 C CA . ILE A 1 89 ? 22.466 -8.093 -7.977 1.00 58.53 89 ILE A CA 1
ATOM 732 C C . ILE A 1 89 ? 22.535 -7.428 -9.356 1.00 58.53 89 ILE A C 1
ATOM 734 O O . ILE A 1 89 ? 23.411 -6.597 -9.591 1.00 58.53 89 ILE A O 1
ATOM 738 N N . VAL A 1 90 ? 21.584 -7.723 -10.244 1.00 57.47 90 VAL A N 1
ATOM 739 C CA . VAL A 1 90 ? 21.515 -7.141 -11.593 1.00 57.47 90 VAL A CA 1
ATOM 740 C C . VAL A 1 90 ? 21.391 -5.614 -11.524 1.00 57.47 90 VAL A C 1
ATOM 742 O O . VAL A 1 90 ? 22.182 -4.905 -12.137 1.00 57.47 90 VAL A O 1
ATOM 745 N N . LYS A 1 91 ? 20.492 -5.069 -10.702 1.00 58.69 91 LYS A N 1
ATOM 746 C CA . LYS A 1 91 ? 20.313 -3.619 -10.512 1.00 58.69 91 LYS A CA 1
ATOM 747 C C . LYS A 1 91 ? 21.597 -2.939 -10.022 1.00 58.69 91 LYS A C 1
ATOM 749 O O . LYS A 1 91 ? 21.915 -1.839 -10.467 1.00 58.69 91 LYS A O 1
ATOM 754 N N . LYS A 1 92 ? 22.367 -3.605 -9.152 1.00 65.06 92 LYS A N 1
ATOM 755 C CA . LYS A 1 92 ? 23.661 -3.106 -8.658 1.00 65.06 92 LYS A CA 1
ATOM 756 C C . LYS A 1 92 ? 24.745 -3.099 -9.742 1.00 65.06 92 LYS A C 1
ATOM 758 O O . LYS A 1 92 ? 25.585 -2.202 -9.737 1.00 65.06 92 LYS A O 1
ATOM 763 N N . ILE A 1 93 ? 24.718 -4.068 -10.658 1.00 60.09 93 ILE A N 1
ATOM 764 C CA . ILE A 1 93 ? 25.662 -4.171 -11.781 1.00 60.09 93 ILE A CA 1
ATOM 765 C C . ILE A 1 93 ? 25.330 -3.151 -12.878 1.00 60.09 93 ILE A C 1
ATOM 767 O O . ILE A 1 93 ? 26.235 -2.510 -13.406 1.00 60.09 93 ILE A O 1
ATOM 771 N N . TYR A 1 94 ? 24.048 -2.975 -13.206 1.00 58.91 94 TYR A N 1
ATOM 772 C CA . TYR A 1 94 ? 23.642 -2.243 -14.409 1.00 58.91 94 TYR A CA 1
ATOM 773 C C . TYR A 1 94 ? 23.281 -0.767 -14.209 1.00 58.91 94 TYR A C 1
ATOM 775 O O . TYR A 1 94 ? 23.054 -0.117 -15.225 1.00 58.91 94 TYR A O 1
ATOM 783 N N . LYS A 1 95 ? 23.285 -0.232 -12.968 1.00 52.88 95 LYS A N 1
ATOM 784 C CA . LYS A 1 95 ? 23.234 1.217 -12.631 1.00 52.88 95 LYS A CA 1
ATOM 785 C C . LYS A 1 95 ? 22.541 2.076 -13.714 1.00 52.88 95 LYS A C 1
ATOM 787 O O . LYS A 1 95 ? 23.180 2.897 -14.365 1.00 52.88 95 LYS A O 1
ATOM 792 N N . ASP A 1 96 ? 21.251 1.830 -13.929 1.00 52.22 96 ASP A N 1
ATOM 793 C CA . ASP A 1 96 ? 20.366 2.651 -14.773 1.00 52.22 96 ASP A CA 1
ATOM 794 C C . ASP A 1 96 ? 20.528 2.555 -16.311 1.00 52.22 96 ASP A C 1
ATOM 796 O O . ASP A 1 96 ? 19.983 3.391 -17.030 1.00 52.22 96 ASP A O 1
ATOM 800 N N . LYS A 1 97 ? 21.212 1.536 -16.857 1.00 53.25 97 LYS A N 1
ATOM 801 C CA . LYS A 1 97 ? 21.183 1.244 -18.310 1.00 53.25 97 LYS A CA 1
ATOM 802 C C . LYS A 1 97 ? 19.979 0.369 -18.680 1.00 53.25 97 LYS A C 1
ATOM 804 O O . LYS A 1 97 ? 19.678 -0.571 -17.949 1.00 53.25 97 LYS A O 1
ATOM 809 N N . GLU A 1 98 ? 19.340 0.631 -19.826 1.00 50.66 98 GLU A N 1
ATOM 810 C CA . GLU A 1 98 ? 18.380 -0.314 -20.425 1.00 50.66 98 GLU A CA 1
ATOM 811 C C . GLU A 1 98 ? 19.079 -1.660 -20.648 1.00 50.66 98 GLU A C 1
ATOM 813 O O . GLU A 1 98 ? 20.202 -1.712 -21.167 1.00 50.66 98 GLU A O 1
ATOM 818 N N . THR A 1 99 ? 18.453 -2.756 -20.217 1.00 51.19 99 THR A N 1
ATOM 819 C CA . THR A 1 99 ? 19.076 -4.084 -20.276 1.00 51.19 99 THR A CA 1
ATOM 820 C C . THR A 1 99 ? 18.198 -5.080 -21.026 1.00 51.19 99 THR A C 1
ATOM 822 O O . THR A 1 99 ? 16.974 -5.012 -20.971 1.00 51.19 99 THR A O 1
ATOM 825 N N . PRO A 1 100 ? 18.782 -6.122 -21.645 1.00 49.66 100 PRO A N 1
ATOM 826 C CA . PRO A 1 100 ? 18.012 -7.227 -22.230 1.00 49.66 100 PRO A CA 1
ATOM 827 C C . PRO A 1 100 ? 17.090 -7.956 -21.227 1.00 49.66 100 PRO A C 1
ATOM 829 O O . PRO A 1 100 ? 16.219 -8.728 -21.631 1.00 49.66 100 PRO A O 1
ATOM 832 N N . ILE A 1 101 ? 17.282 -7.715 -19.922 1.00 47.78 101 ILE A N 1
ATOM 833 C CA . ILE A 1 101 ? 16.556 -8.311 -18.794 1.00 47.78 101 ILE A CA 1
ATOM 834 C C . ILE A 1 101 ? 15.186 -7.651 -18.580 1.00 47.78 101 ILE A C 1
ATOM 836 O O . ILE A 1 101 ? 14.315 -8.265 -17.965 1.00 47.78 101 ILE A O 1
ATOM 840 N N . ASP A 1 102 ? 14.922 -6.493 -19.193 1.00 48.84 102 ASP A N 1
ATOM 841 C CA . ASP A 1 102 ? 13.607 -5.832 -19.182 1.00 48.84 102 ASP A CA 1
ATOM 842 C C . ASP A 1 102 ? 12.492 -6.744 -19.756 1.00 48.84 102 ASP A C 1
ATOM 844 O O . ASP A 1 102 ? 11.297 -6.554 -19.511 1.00 48.84 102 ASP A O 1
ATOM 848 N N . LYS A 1 103 ? 12.884 -7.810 -20.475 1.00 49.03 103 LYS A N 1
ATOM 849 C CA . LYS A 1 103 ? 12.007 -8.862 -21.014 1.00 49.03 103 LYS A CA 1
ATOM 850 C C . LYS A 1 103 ? 11.755 -10.049 -20.067 1.00 49.03 103 LYS A C 1
ATOM 852 O O . LYS A 1 103 ? 10.848 -10.837 -20.338 1.00 49.03 103 LYS A O 1
ATOM 857 N N . LEU A 1 104 ? 12.503 -10.208 -18.972 1.00 54.31 104 LEU A N 1
ATOM 858 C CA . LEU A 1 104 ? 12.327 -11.312 -18.019 1.00 54.31 104 LEU A CA 1
ATOM 859 C C . LEU A 1 104 ? 11.152 -11.038 -17.062 1.00 54.31 104 LEU A C 1
ATOM 861 O O . LEU A 1 104 ? 11.055 -9.976 -16.449 1.00 54.31 104 LEU A O 1
ATOM 865 N N . LYS A 1 105 ? 10.263 -12.033 -16.902 1.00 51.38 105 LYS A N 1
ATOM 866 C CA . LYS A 1 105 ? 9.020 -11.972 -16.094 1.00 51.38 105 LYS A CA 1
ATOM 867 C C . LYS A 1 105 ? 9.215 -11.402 -14.685 1.00 51.38 105 LYS A C 1
ATOM 869 O O . LYS A 1 105 ? 8.353 -10.704 -14.163 1.00 51.38 105 LYS A O 1
ATOM 874 N N . PHE A 1 106 ? 10.364 -11.666 -14.089 1.00 49.06 106 PHE A N 1
ATOM 875 C CA . PHE A 1 106 ? 10.690 -11.217 -12.750 1.00 49.06 106 PHE A CA 1
ATOM 876 C C . PHE A 1 106 ? 10.987 -9.701 -12.652 1.00 49.06 106 PHE A C 1
ATOM 878 O O . PHE A 1 106 ? 10.572 -9.056 -11.688 1.00 49.06 106 PHE A O 1
ATOM 885 N N . TYR A 1 107 ? 11.596 -9.094 -13.678 1.00 51.81 107 TYR A N 1
ATOM 886 C CA . TYR A 1 107 ? 11.772 -7.637 -13.750 1.00 51.81 107 TYR A CA 1
ATOM 887 C C . TYR A 1 107 ? 10.415 -6.935 -13.897 1.00 51.81 107 TYR A C 1
ATOM 889 O O . TYR A 1 107 ? 10.160 -5.916 -13.255 1.00 51.81 107 TYR A O 1
ATOM 897 N N . LYS A 1 108 ? 9.490 -7.561 -14.645 1.00 50.94 108 LYS A N 1
ATOM 898 C CA . LYS A 1 108 ? 8.096 -7.115 -14.721 1.00 50.94 108 LYS A CA 1
ATOM 899 C C . LYS A 1 108 ? 7.389 -7.176 -13.366 1.00 50.94 108 LYS A C 1
ATOM 901 O O . LYS A 1 108 ? 6.696 -6.248 -12.980 1.00 50.94 108 LYS A O 1
ATOM 906 N N . SER A 1 109 ? 7.604 -8.230 -12.594 1.00 51.22 109 SER A N 1
ATOM 907 C CA . SER A 1 109 ? 6.992 -8.327 -11.273 1.00 51.22 109 SER A CA 1
ATOM 908 C C . SER A 1 109 ? 7.527 -7.283 -10.285 1.00 51.22 109 SER A C 1
ATOM 910 O O . SER A 1 109 ? 6.749 -6.665 -9.564 1.00 51.22 109 SER A O 1
ATOM 912 N N . TYR A 1 110 ? 8.840 -7.038 -10.259 1.00 54.34 110 TYR A N 1
ATOM 913 C CA . TYR A 1 110 ? 9.431 -6.055 -9.345 1.00 54.34 110 TYR A CA 1
ATOM 914 C C . TYR A 1 110 ? 9.136 -4.601 -9.752 1.00 54.34 110 TYR A C 1
ATOM 916 O O . TYR A 1 110 ? 8.872 -3.778 -8.881 1.00 54.34 110 TYR A O 1
ATOM 924 N N . LEU A 1 111 ? 9.127 -4.270 -11.049 1.00 58.72 111 LEU A N 1
ATOM 925 C CA . LEU A 1 111 ? 8.841 -2.903 -11.504 1.00 58.72 111 LEU A CA 1
ATOM 926 C C . LEU A 1 111 ? 7.353 -2.594 -11.683 1.00 58.72 111 LEU A C 1
ATOM 928 O O . LEU A 1 111 ? 6.970 -1.435 -11.553 1.00 58.72 111 LEU A O 1
ATOM 932 N N . TYR A 1 112 ? 6.515 -3.592 -11.976 1.00 72.12 112 TYR A N 1
ATOM 933 C CA . TYR A 1 112 ? 5.124 -3.352 -12.360 1.00 72.12 112 TYR A CA 1
ATOM 934 C C . TYR A 1 112 ? 4.102 -3.831 -11.332 1.00 72.12 112 TYR A C 1
ATOM 936 O O . TYR A 1 112 ? 2.936 -3.533 -11.541 1.00 72.12 112 TYR A O 1
ATOM 944 N N . HIS A 1 113 ? 4.458 -4.494 -10.221 1.00 84.88 113 HIS A N 1
ATOM 945 C CA . HIS A 1 113 ? 3.444 -4.837 -9.201 1.00 84.88 113 HIS A CA 1
ATOM 946 C C . HIS A 1 113 ? 2.718 -3.585 -8.675 1.00 84.88 113 HIS A C 1
ATOM 948 O O . HIS A 1 113 ? 1.515 -3.653 -8.474 1.00 84.88 113 HIS A O 1
ATOM 954 N N . GLY A 1 114 ? 3.372 -2.422 -8.560 1.00 88.31 114 GLY A N 1
ATOM 955 C CA . GLY A 1 114 ? 2.666 -1.169 -8.270 1.00 88.31 114 GLY A CA 1
ATOM 956 C C . GLY A 1 114 ? 1.606 -0.846 -9.333 1.00 88.31 114 GLY A C 1
ATOM 957 O O . GLY A 1 114 ? 0.440 -0.623 -9.014 1.00 88.31 114 GLY A O 1
ATOM 958 N N . ALA A 1 115 ? 1.974 -0.887 -10.619 1.00 88.25 115 ALA A N 1
ATOM 959 C CA . ALA A 1 115 ? 1.053 -0.627 -11.732 1.00 88.25 115 ALA A CA 1
ATOM 960 C C . ALA A 1 115 ? -0.078 -1.666 -11.842 1.00 88.25 115 ALA A C 1
ATOM 962 O O . ALA A 1 115 ? -1.237 -1.293 -11.993 1.00 88.25 115 ALA A O 1
ATOM 963 N N . ILE A 1 116 ? 0.243 -2.951 -11.699 1.00 88.44 116 ILE A N 1
ATOM 964 C CA . ILE A 1 116 ? -0.714 -4.062 -11.672 1.00 88.44 116 ILE A CA 1
ATOM 965 C C . ILE A 1 116 ? -1.659 -3.906 -10.478 1.00 88.44 116 ILE A C 1
ATOM 967 O O . ILE A 1 116 ? -2.868 -4.061 -10.624 1.00 88.44 116 ILE A O 1
ATOM 971 N N . GLY A 1 117 ? -1.123 -3.568 -9.303 1.00 92.00 117 GLY A N 1
ATOM 972 C 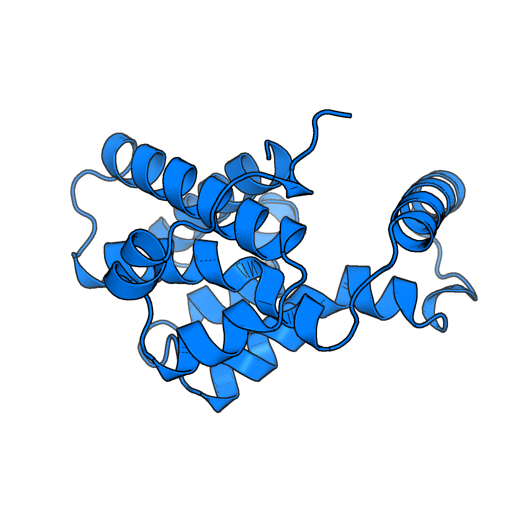CA . GLY A 1 117 ? -1.901 -3.342 -8.093 1.00 92.00 117 GLY A CA 1
ATOM 973 C C . GLY A 1 117 ? -2.882 -2.193 -8.275 1.00 92.00 117 GLY A C 1
ATOM 974 O O . GLY A 1 117 ? -4.073 -2.354 -8.025 1.00 92.00 117 GLY A O 1
ATOM 975 N N . ASN A 1 118 ? -2.416 -1.074 -8.825 1.00 93.44 118 ASN A N 1
ATOM 976 C CA . ASN A 1 118 ? -3.273 0.032 -9.233 1.00 93.44 118 ASN A CA 1
ATOM 977 C C . ASN A 1 118 ? -4.402 -0.426 -10.182 1.00 93.44 118 ASN A C 1
ATOM 979 O O . ASN A 1 118 ? -5.569 -0.134 -9.925 1.00 93.44 118 ASN A O 1
ATOM 983 N N . ASP A 1 119 ? -4.094 -1.195 -11.229 1.00 91.31 119 ASP A N 1
ATOM 984 C CA . ASP A 1 119 ? -5.103 -1.683 -12.178 1.00 91.31 119 ASP A CA 1
ATOM 985 C C . ASP A 1 119 ? -6.138 -2.614 -11.520 1.00 91.31 119 ASP A C 1
ATOM 987 O O . ASP A 1 119 ? -7.335 -2.512 -11.804 1.00 91.31 119 ASP A O 1
ATOM 991 N N . ILE A 1 120 ? -5.705 -3.507 -10.622 1.00 92.81 120 ILE A N 1
ATOM 992 C CA . ILE A 1 120 ? -6.588 -4.390 -9.841 1.00 92.81 120 ILE A CA 1
ATOM 993 C C . ILE A 1 120 ? -7.542 -3.555 -8.982 1.00 92.81 120 ILE A C 1
ATOM 995 O O . ILE A 1 120 ? -8.760 -3.745 -9.040 1.00 92.81 120 ILE A O 1
ATOM 999 N N . LEU A 1 121 ? -6.999 -2.610 -8.212 1.00 95.75 121 LEU A N 1
ATOM 1000 C CA . LEU A 1 121 ? -7.770 -1.804 -7.268 1.00 95.75 121 LEU A CA 1
ATOM 1001 C C . LEU A 1 121 ? -8.736 -0.852 -7.985 1.00 95.75 121 LEU A C 1
ATOM 1003 O O . LEU A 1 121 ? -9.851 -0.632 -7.509 1.00 95.75 121 LEU A O 1
ATOM 1007 N N . ARG A 1 122 ? -8.361 -0.330 -9.161 1.00 94.12 122 ARG A N 1
ATOM 1008 C CA . ARG A 1 122 ? -9.247 0.498 -9.995 1.00 94.12 122 ARG A CA 1
ATOM 1009 C C . ARG A 1 122 ? -10.434 -0.289 -10.533 1.00 94.12 122 ARG A C 1
ATOM 1011 O O . ARG A 1 122 ? -11.555 0.216 -10.503 1.00 94.12 122 ARG A O 1
ATOM 1018 N N . LYS A 1 123 ? -10.224 -1.534 -10.977 1.00 92.12 123 LYS A N 1
ATOM 1019 C CA . LYS A 1 123 ? -11.310 -2.402 -11.477 1.00 92.12 123 LYS A CA 1
ATOM 1020 C C . LYS A 1 123 ? -12.381 -2.659 -10.418 1.00 92.12 123 LYS A C 1
ATOM 1022 O O . LYS A 1 123 ? -13.561 -2.697 -10.755 1.00 92.12 123 LYS A O 1
ATOM 1027 N N . ILE A 1 124 ? -11.979 -2.792 -9.156 1.00 92.56 124 ILE A N 1
ATOM 1028 C CA . ILE A 1 124 ? -12.901 -2.999 -8.027 1.00 92.56 124 ILE A CA 1
ATOM 1029 C C . ILE A 1 124 ? -13.286 -1.696 -7.310 1.00 92.56 124 ILE A C 1
ATOM 1031 O O . ILE A 1 124 ? -14.046 -1.736 -6.346 1.00 92.56 124 ILE A O 1
ATOM 1035 N N . LYS A 1 125 ? -12.803 -0.543 -7.795 1.00 94.81 125 LYS A N 1
ATOM 1036 C CA . LYS A 1 125 ? -13.130 0.801 -7.299 1.00 94.81 125 LYS A CA 1
ATOM 1037 C C . LYS A 1 125 ? -12.805 1.021 -5.813 1.00 94.81 125 LYS A C 1
ATOM 1039 O O . LYS A 1 125 ? -13.541 1.723 -5.120 1.00 94.81 125 LYS A O 1
ATOM 1044 N N . THR A 1 126 ? -11.693 0.460 -5.337 1.00 95.88 126 THR A N 1
ATOM 1045 C CA . THR A 1 126 ? -11.262 0.510 -3.928 1.00 95.88 126 THR A CA 1
ATOM 1046 C C . THR A 1 126 ? -11.193 1.925 -3.341 1.00 95.88 126 THR A C 1
ATOM 1048 O O . THR A 1 126 ? -11.674 2.146 -2.232 1.00 95.88 126 THR A O 1
ATOM 1051 N N . PHE A 1 127 ? -10.627 2.880 -4.084 1.00 95.81 127 PHE A N 1
ATOM 1052 C CA . PHE A 1 127 ? -10.458 4.282 -3.676 1.00 95.81 127 PHE A CA 1
ATOM 1053 C C . PHE A 1 127 ? -11.230 5.226 -4.602 1.00 95.81 127 PHE A C 1
ATOM 1055 O O . PHE A 1 127 ? -10.697 6.236 -5.046 1.00 95.81 127 PHE A O 1
ATOM 1062 N N . LYS A 1 128 ? -12.469 4.877 -4.969 1.00 89.31 128 LYS A N 1
ATOM 1063 C CA . LYS A 1 128 ? -13.269 5.637 -5.954 1.00 89.31 128 LYS A CA 1
ATOM 1064 C C . LYS A 1 128 ? -13.363 7.150 -5.678 1.00 89.31 128 LYS A C 1
ATOM 1066 O O . LYS A 1 128 ? -13.500 7.912 -6.625 1.00 89.31 128 LYS A O 1
ATOM 1071 N N . ASP A 1 129 ? -13.264 7.553 -4.412 1.00 90.50 129 ASP A N 1
ATOM 1072 C CA . ASP A 1 129 ? -13.370 8.945 -3.964 1.00 90.50 129 ASP A CA 1
ATOM 1073 C C . ASP A 1 129 ? -11.990 9.584 -3.673 1.00 90.50 129 ASP A C 1
ATOM 1075 O O . ASP A 1 129 ? -11.907 10.752 -3.304 1.00 90.50 129 ASP A O 1
ATOM 1079 N N . ASN A 1 130 ? -10.887 8.841 -3.854 1.00 93.25 130 ASN A N 1
ATOM 1080 C CA . ASN A 1 130 ? -9.520 9.321 -3.639 1.00 93.25 130 ASN A CA 1
ATOM 1081 C C . ASN A 1 130 ? -8.555 8.761 -4.699 1.00 93.25 130 ASN A C 1
ATOM 1083 O O . ASN A 1 130 ? -7.838 7.779 -4.496 1.00 93.25 130 ASN A O 1
ATOM 1087 N N . GLU A 1 131 ? -8.534 9.431 -5.850 1.00 94.06 131 GLU A N 1
ATOM 1088 C CA . GLU A 1 131 ? -7.726 9.040 -7.006 1.00 94.06 131 GLU A CA 1
ATOM 1089 C C . GLU A 1 131 ? -6.214 9.068 -6.748 1.00 94.06 131 GLU A C 1
ATOM 1091 O O . GLU A 1 131 ? -5.468 8.309 -7.366 1.00 94.06 131 GLU A O 1
ATOM 1096 N N . GLU A 1 132 ? -5.738 9.903 -5.824 1.00 96.94 132 GLU A N 1
ATOM 1097 C CA . GLU A 1 132 ? -4.307 9.996 -5.529 1.00 96.94 132 GLU A CA 1
ATOM 1098 C C . GLU A 1 132 ? -3.770 8.737 -4.840 1.00 96.94 132 GLU A C 1
ATOM 1100 O O . GLU A 1 132 ? -2.599 8.397 -5.010 1.00 96.94 132 GLU A O 1
ATOM 1105 N N . LEU A 1 133 ? -4.617 7.986 -4.130 1.00 97.81 133 LEU A N 1
ATOM 1106 C CA . LEU A 1 133 ? -4.202 6.727 -3.513 1.00 97.81 133 LEU A CA 1
ATOM 1107 C C . LEU A 1 133 ? -3.875 5.652 -4.539 1.00 97.81 133 LEU A C 1
ATOM 1109 O O . LEU A 1 133 ? -2.947 4.880 -4.327 1.00 97.81 133 LEU A O 1
ATOM 1113 N N . TYR A 1 134 ? -4.549 5.635 -5.685 1.00 97.12 134 TYR A N 1
ATOM 1114 C CA . TYR A 1 134 ? -4.150 4.766 -6.788 1.00 97.12 134 TYR A CA 1
ATOM 1115 C C . TYR A 1 134 ? -2.732 5.072 -7.283 1.00 97.12 134 TYR A C 1
ATOM 1117 O O . TYR A 1 134 ? -1.970 4.150 -7.582 1.00 97.12 134 TYR A O 1
ATOM 1125 N N . ASP A 1 135 ? -2.350 6.349 -7.319 1.00 96.31 135 ASP A N 1
ATOM 1126 C CA . ASP A 1 135 ? -1.000 6.758 -7.706 1.00 96.31 135 ASP A CA 1
ATOM 1127 C C . ASP A 1 135 ? 0.027 6.405 -6.631 1.00 96.31 135 ASP A C 1
ATOM 1129 O O . ASP A 1 135 ? 1.122 5.954 -6.969 1.00 96.31 135 ASP A O 1
ATOM 1133 N N . VAL A 1 136 ? -0.332 6.527 -5.347 1.00 97.62 136 VAL A N 1
ATOM 1134 C CA . VAL A 1 136 ? 0.502 6.040 -4.237 1.00 97.62 136 VAL A CA 1
ATOM 1135 C C . VAL A 1 136 ? 0.794 4.551 -4.415 1.00 97.62 136 VAL A C 1
ATOM 1137 O O . VAL A 1 136 ? 1.960 4.168 -4.426 1.00 97.62 136 VAL A O 1
ATOM 1140 N N . ILE A 1 137 ? -0.225 3.716 -4.652 1.00 96.25 137 ILE A N 1
ATOM 1141 C CA . ILE A 1 137 ? -0.036 2.275 -4.900 1.00 96.25 137 ILE A CA 1
ATOM 1142 C C . ILE A 1 137 ? 0.833 2.050 -6.141 1.00 96.25 137 ILE A C 1
ATOM 1144 O O . ILE A 1 137 ? 1.782 1.269 -6.111 1.00 96.25 137 ILE A O 1
ATOM 1148 N N . LYS A 1 138 ? 0.560 2.766 -7.234 1.00 94.25 138 LYS A N 1
ATOM 1149 C CA . LYS A 1 138 ? 1.315 2.635 -8.484 1.00 94.25 138 LYS A CA 1
ATOM 1150 C C . LYS A 1 138 ? 2.801 2.945 -8.316 1.00 94.25 138 LYS A C 1
ATOM 1152 O O . LYS A 1 138 ? 3.636 2.333 -8.986 1.00 94.25 138 LYS A O 1
ATOM 1157 N N . HIS A 1 139 ? 3.121 3.902 -7.452 1.00 93.62 139 HIS A N 1
ATOM 1158 C CA . HIS A 1 139 ? 4.429 4.536 -7.381 1.00 93.62 139 HIS A CA 1
ATOM 1159 C C . HIS A 1 139 ? 5.134 4.391 -6.025 1.00 93.62 139 HIS A C 1
ATOM 1161 O O . HIS A 1 139 ? 6.159 5.041 -5.835 1.00 93.62 139 HIS A O 1
ATOM 1167 N N . HIS A 1 140 ? 4.664 3.534 -5.111 1.00 91.81 140 HIS A N 1
ATOM 1168 C CA . HIS A 1 140 ? 5.211 3.397 -3.746 1.00 91.81 140 HIS A CA 1
ATOM 1169 C C . HIS A 1 140 ? 6.721 3.079 -3.690 1.00 91.81 140 HIS A C 1
ATOM 1171 O O . HIS A 1 140 ? 7.409 3.451 -2.743 1.00 91.81 140 HIS A O 1
ATOM 1177 N N . HIS A 1 141 ? 7.288 2.487 -4.745 1.00 88.12 141 HIS A N 1
ATOM 1178 C CA . HIS A 1 141 ? 8.732 2.254 -4.871 1.00 88.12 141 HIS A CA 1
ATOM 1179 C C . HIS A 1 141 ? 9.572 3.485 -5.264 1.00 88.12 141 HIS A C 1
ATOM 1181 O O . HIS A 1 141 ? 10.806 3.428 -5.208 1.00 88.12 141 HIS A O 1
ATOM 1187 N N . LEU A 1 142 ? 8.958 4.590 -5.700 1.00 89.69 142 LEU A N 1
ATOM 1188 C CA . LEU A 1 142 ? 9.683 5.819 -6.029 1.00 89.69 142 LEU A CA 1
ATOM 1189 C C . LEU A 1 142 ? 10.285 6.466 -4.773 1.00 89.69 142 LEU A C 1
ATOM 1191 O O . LEU A 1 142 ? 9.873 6.208 -3.645 1.00 89.69 142 LEU A O 1
ATOM 1195 N N . SER A 1 143 ? 11.278 7.335 -4.973 1.00 92.75 143 SER A N 1
ATOM 1196 C CA . SER A 1 143 ? 11.664 8.291 -3.933 1.00 92.75 143 SER A CA 1
ATOM 1197 C C . SER A 1 143 ? 10.614 9.394 -3.825 1.00 92.75 143 SER A C 1
ATOM 1199 O O . SER A 1 143 ? 9.952 9.712 -4.818 1.00 92.75 143 SER A O 1
ATOM 1201 N N . LEU A 1 144 ? 10.514 10.020 -2.648 1.00 93.81 144 LEU A N 1
ATOM 1202 C CA . LEU A 1 144 ? 9.605 11.143 -2.409 1.00 93.81 144 LEU A CA 1
ATOM 1203 C C . LEU A 1 144 ? 9.788 12.248 -3.463 1.00 93.81 144 LEU A C 1
ATOM 1205 O O . LEU A 1 144 ? 8.827 12.626 -4.123 1.00 93.81 144 LEU A O 1
ATOM 1209 N N . ASP A 1 145 ? 11.034 12.654 -3.730 1.00 95.12 145 ASP A N 1
ATOM 1210 C CA . ASP A 1 145 ? 11.363 13.670 -4.742 1.00 95.12 145 ASP A CA 1
ATOM 1211 C C . ASP A 1 145 ? 10.863 13.337 -6.150 1.00 95.12 145 ASP A C 1
ATOM 1213 O O . ASP A 1 145 ? 10.550 14.234 -6.932 1.00 95.12 145 ASP A O 1
ATOM 1217 N N . LYS A 1 146 ? 10.842 12.051 -6.520 1.00 95.12 146 LYS A N 1
ATOM 1218 C CA . LYS A 1 146 ? 10.317 11.618 -7.819 1.00 95.12 146 LYS A CA 1
ATOM 1219 C C . LYS A 1 146 ? 8.797 11.611 -7.801 1.00 95.12 146 LYS A C 1
ATOM 1221 O O . LYS A 1 146 ? 8.199 12.037 -8.782 1.00 95.12 146 LYS A O 1
ATOM 1226 N N . PHE A 1 147 ? 8.193 11.160 -6.703 1.00 95.19 147 PHE A N 1
ATOM 1227 C CA . PHE A 1 147 ? 6.746 11.115 -6.537 1.00 95.19 147 PHE A CA 1
ATOM 1228 C C . PHE A 1 147 ? 6.131 12.516 -6.627 1.00 95.19 147 PHE A C 1
ATOM 1230 O O . PHE A 1 147 ? 5.293 12.740 -7.494 1.00 95.19 147 PHE A O 1
ATOM 1237 N N . ILE A 1 148 ? 6.624 13.488 -5.850 1.00 96.19 148 ILE A N 1
ATOM 1238 C CA . ILE A 1 148 ? 6.097 14.869 -5.844 1.00 96.19 148 ILE A CA 1
ATOM 1239 C C . ILE A 1 148 ? 6.246 15.592 -7.192 1.00 96.19 148 ILE A C 1
ATOM 1241 O O . ILE A 1 148 ? 5.542 16.559 -7.456 1.00 96.19 148 ILE A O 1
ATOM 1245 N N . LYS A 1 149 ? 7.154 15.131 -8.064 1.00 96.69 149 LYS A N 1
ATOM 1246 C CA . LYS A 1 149 ? 7.346 15.683 -9.416 1.00 96.69 149 LYS A CA 1
ATOM 1247 C C . LYS A 1 149 ? 6.354 15.142 -10.442 1.00 96.69 149 LYS A C 1
ATOM 1249 O O . LYS A 1 149 ? 6.271 15.706 -11.528 1.00 96.69 149 LYS A O 1
ATOM 1254 N N . LEU A 1 150 ? 5.626 14.063 -10.141 1.00 93.19 150 LEU A N 1
ATOM 1255 C CA . LEU A 1 150 ? 4.664 13.481 -11.084 1.00 93.19 150 LEU A CA 1
ATOM 1256 C C . LEU A 1 150 ? 3.477 14.417 -11.327 1.00 93.19 150 LEU A C 1
ATOM 1258 O O . LEU A 1 150 ? 3.013 14.532 -12.458 1.00 93.19 150 LEU A O 1
ATOM 1262 N N . LYS A 1 151 ? 2.984 15.062 -10.264 1.00 95.12 151 LYS A N 1
ATOM 1263 C CA . LYS A 1 151 ? 1.918 16.070 -10.291 1.00 95.12 151 LYS A CA 1
ATOM 1264 C C . LYS A 1 151 ? 1.813 16.769 -8.933 1.00 95.12 151 LYS A C 1
ATOM 1266 O O . LYS A 1 151 ? 2.476 16.385 -7.975 1.00 95.12 151 LYS A O 1
ATOM 1271 N N . ASN A 1 152 ? 0.936 17.764 -8.849 1.00 95.62 152 ASN A N 1
ATOM 1272 C CA . ASN A 1 152 ? 0.621 18.450 -7.601 1.00 95.62 152 ASN A CA 1
ATOM 1273 C C . ASN A 1 152 ? -0.369 17.624 -6.758 1.00 95.62 152 ASN A C 1
ATOM 1275 O O . ASN A 1 152 ? -1.573 17.691 -6.996 1.00 95.62 152 ASN A O 1
ATOM 1279 N N . TYR A 1 153 ? 0.148 16.821 -5.827 1.00 96.88 153 TYR A N 1
ATOM 1280 C CA . TYR A 1 153 ? -0.651 16.010 -4.900 1.00 96.88 153 TYR A CA 1
ATOM 1281 C C . TYR A 1 153 ? -1.118 16.814 -3.687 1.00 96.88 153 TYR A C 1
ATOM 1283 O O . TYR A 1 153 ? -0.484 17.800 -3.300 1.00 96.88 153 TYR A O 1
ATOM 1291 N N . ASN A 1 154 ? -2.176 16.344 -3.024 1.00 95.31 154 ASN A N 1
ATOM 1292 C CA . ASN A 1 154 ? -2.551 16.855 -1.711 1.00 95.31 154 ASN A CA 1
ATOM 1293 C C . ASN A 1 154 ? -1.385 16.679 -0.701 1.00 95.31 154 ASN A C 1
ATOM 1295 O O . ASN A 1 154 ? -0.770 15.608 -0.666 1.00 95.31 154 ASN A O 1
ATOM 1299 N N . PRO A 1 155 ? -1.082 17.682 0.149 1.00 95.00 155 PRO A N 1
ATOM 1300 C CA . PRO A 1 155 ? -0.046 17.568 1.178 1.00 95.00 155 PRO A CA 1
ATOM 1301 C C . PRO A 1 155 ? -0.193 16.346 2.096 1.00 95.00 155 PRO A C 1
ATOM 1303 O O . PRO A 1 155 ? 0.807 15.707 2.427 1.00 95.00 155 PRO A O 1
ATOM 1306 N N . ASP A 1 156 ? -1.424 15.971 2.455 1.00 95.06 156 ASP A N 1
ATOM 1307 C CA . ASP A 1 156 ? -1.691 14.787 3.273 1.00 95.06 156 ASP A CA 1
ATOM 1308 C C . ASP A 1 156 ? -1.328 13.500 2.529 1.00 95.06 156 ASP A C 1
ATOM 1310 O O . ASP A 1 156 ? -0.807 12.569 3.142 1.00 95.06 156 ASP A O 1
ATOM 1314 N N . THR A 1 157 ? -1.544 13.451 1.212 1.00 96.31 157 THR A N 1
ATOM 1315 C CA . THR A 1 157 ? -1.133 12.323 0.367 1.00 96.31 157 THR A CA 1
ATOM 1316 C C . THR A 1 157 ? 0.384 12.228 0.277 1.00 96.31 157 THR A C 1
ATOM 1318 O O . THR A 1 157 ? 0.933 11.134 0.378 1.00 96.31 157 THR A O 1
ATOM 1321 N N . ILE A 1 158 ? 1.083 13.357 0.115 1.00 97.19 158 ILE A N 1
ATOM 1322 C CA . ILE A 1 158 ? 2.555 13.392 0.087 1.00 97.19 158 ILE A CA 1
ATOM 1323 C C . ILE A 1 158 ? 3.113 12.862 1.411 1.00 97.19 158 ILE A C 1
ATOM 1325 O O . ILE A 1 158 ? 3.991 11.999 1.421 1.00 97.19 158 ILE A O 1
ATOM 1329 N N . LYS A 1 159 ? 2.556 13.330 2.531 1.00 96.88 159 LYS A N 1
ATOM 1330 C CA . LYS A 1 159 ? 2.940 12.880 3.869 1.00 96.88 159 LYS A CA 1
ATOM 1331 C C . LYS A 1 159 ? 2.620 11.403 4.094 1.00 96.88 159 LYS A C 1
ATOM 1333 O O . LYS A 1 159 ? 3.433 10.668 4.651 1.00 96.88 159 LYS A O 1
ATOM 1338 N N . PHE A 1 160 ? 1.459 10.942 3.634 1.00 97.88 160 PHE A N 1
ATOM 1339 C CA . PHE A 1 160 ? 1.105 9.527 3.684 1.00 97.88 160 PHE A CA 1
ATOM 1340 C C . PHE A 1 160 ? 2.063 8.667 2.851 1.00 97.88 160 PHE A C 1
ATOM 1342 O O . PHE A 1 160 ? 2.504 7.626 3.332 1.00 97.88 160 PHE A O 1
ATOM 1349 N N . PHE A 1 161 ? 2.433 9.106 1.644 1.00 97.94 161 PHE A N 1
ATOM 1350 C CA . PHE A 1 161 ? 3.405 8.414 0.797 1.00 97.94 161 PHE A CA 1
ATOM 1351 C C . PHE A 1 161 ? 4.748 8.235 1.515 1.00 97.94 161 PHE A C 1
ATOM 1353 O O . PHE A 1 161 ? 5.314 7.143 1.501 1.00 97.94 161 PHE A O 1
ATOM 1360 N N . GLU A 1 162 ? 5.242 9.284 2.176 1.00 96.94 162 GLU A N 1
ATOM 1361 C CA . GLU A 1 162 ? 6.481 9.230 2.956 1.00 96.94 162 GLU A CA 1
ATOM 1362 C C . GLU A 1 162 ? 6.394 8.214 4.106 1.00 96.94 162 GLU A C 1
ATOM 1364 O O . GLU A 1 162 ? 7.283 7.372 4.252 1.00 96.94 162 GLU A O 1
ATOM 1369 N N . ILE A 1 163 ? 5.296 8.229 4.871 1.00 97.38 163 ILE A N 1
ATOM 1370 C CA . ILE A 1 163 ? 5.055 7.281 5.971 1.00 97.38 163 ILE A CA 1
ATOM 1371 C C . ILE A 1 163 ? 4.953 5.844 5.456 1.00 97.38 163 ILE A C 1
ATOM 1373 O O . ILE A 1 163 ? 5.544 4.938 6.048 1.00 97.38 163 ILE A O 1
ATOM 1377 N N . LEU A 1 164 ? 4.206 5.617 4.372 1.00 97.81 164 LEU A N 1
ATOM 1378 C CA . LEU A 1 164 ? 4.069 4.296 3.765 1.00 97.81 164 LEU A CA 1
ATOM 1379 C C . LEU A 1 164 ? 5.439 3.768 3.347 1.00 97.81 164 LEU A C 1
ATOM 1381 O O . LEU A 1 164 ? 5.803 2.658 3.723 1.00 97.81 164 LEU A O 1
ATOM 1385 N N . LYS A 1 165 ? 6.215 4.588 2.634 1.00 94.75 165 LYS A N 1
ATOM 1386 C CA . LYS A 1 165 ? 7.543 4.219 2.156 1.00 94.75 165 LYS A CA 1
ATOM 1387 C C . LYS A 1 165 ? 8.497 3.881 3.298 1.00 94.75 165 LYS A C 1
ATOM 1389 O O . LYS A 1 165 ? 9.166 2.855 3.249 1.00 94.75 165 LYS A O 1
ATOM 1394 N N . PHE A 1 166 ? 8.547 4.727 4.326 1.00 94.81 166 PHE A N 1
ATOM 1395 C CA . PHE A 1 166 ? 9.394 4.497 5.494 1.00 94.81 166 PHE A CA 1
ATOM 1396 C C . PHE A 1 166 ? 9.087 3.152 6.166 1.00 94.81 166 PHE A C 1
ATOM 1398 O O . PHE A 1 166 ? 10.002 2.417 6.535 1.00 94.81 166 PHE A O 1
ATOM 1405 N N . ASN A 1 167 ? 7.802 2.818 6.307 1.00 95.50 167 ASN A N 1
ATOM 1406 C CA . ASN A 1 167 ? 7.377 1.584 6.959 1.00 95.50 167 ASN A CA 1
ATOM 1407 C C . ASN A 1 167 ? 7.528 0.345 6.071 1.00 95.50 167 ASN A C 1
ATOM 1409 O O . ASN A 1 167 ? 7.810 -0.728 6.602 1.00 95.50 167 ASN A O 1
ATOM 1413 N N . ASP A 1 168 ? 7.381 0.485 4.755 1.00 91.94 168 ASP A N 1
ATOM 1414 C CA . ASP A 1 168 ? 7.639 -0.581 3.784 1.00 91.94 168 ASP A CA 1
ATOM 1415 C C . ASP A 1 168 ? 9.132 -0.940 3.723 1.00 91.94 168 ASP A C 1
ATOM 1417 O O . ASP A 1 168 ? 9.493 -2.102 3.875 1.00 91.94 168 ASP A O 1
ATOM 1421 N N . ASP A 1 169 ? 10.019 0.059 3.638 1.00 87.62 169 ASP A N 1
ATOM 1422 C CA . ASP A 1 169 ? 11.476 -0.154 3.595 1.00 87.62 169 ASP A CA 1
ATOM 1423 C C . ASP A 1 169 ? 12.035 -0.748 4.914 1.00 87.62 169 ASP A C 1
ATOM 1425 O O . ASP A 1 169 ? 13.113 -1.352 4.929 1.00 87.62 169 ASP A O 1
ATOM 1429 N N . LYS A 1 170 ? 11.322 -0.562 6.034 1.00 86.94 170 LYS A N 1
ATOM 1430 C CA . LYS A 1 170 ? 11.699 -1.042 7.374 1.00 86.94 170 LYS A CA 1
ATOM 1431 C C . LYS A 1 170 ? 11.351 -2.519 7.621 1.00 86.94 170 LYS A C 1
ATOM 1433 O O . LYS A 1 170 ? 12.046 -3.154 8.420 1.00 86.94 170 LYS A O 1
ATOM 1438 N N . ASN A 1 171 ? 10.262 -3.026 7.034 1.00 77.50 171 ASN A N 1
ATOM 1439 C CA . ASN A 1 171 ? 9.697 -4.357 7.323 1.00 77.50 171 ASN A CA 1
ATOM 1440 C C . ASN A 1 171 ? 10.186 -5.437 6.341 1.00 77.50 171 ASN A C 1
ATOM 1442 O O . ASN A 1 171 ? 10.354 -6.594 6.804 1.00 77.50 171 ASN A O 1
#

Radius of gyration: 16.1 Å; chains: 1; bounding box: 40×38×38 Å

Sequence (171 aa):
MVSYNFKSIDIKFLEKFLTQSEIYLIEKLKKSELHHSILVAKDVKQDLNKNFDNLSNENYQNYIKAALLHDIGKIEHPINIFEKSIATIVKKIYKDKETPIDKLKFYKSYLYHGAIGNDILRKIKTFKDNEELYDVIKHHHLSLDKFIKLKNYNPDTIKFFEILKFNDDKN